Protein AF-A0A920PUX0-F1 (afdb_monomer_lite)

pLDDT: mean 86.77, std 8.44, range [48.03, 95.56]

Structure (mmCIF, N/CA/C/O backbone):
data_AF-A0A920PUX0-F1
#
_entry.id   AF-A0A920PUX0-F1
#
loop_
_atom_site.group_PDB
_atom_site.id
_atom_site.type_symbol
_atom_site.label_atom_id
_atom_site.label_alt_id
_atom_site.label_comp_id
_atom_site.label_asym_id
_atom_site.label_entity_id
_atom_site.label_seq_id
_atom_site.pdbx_PDB_ins_code
_atom_site.Cartn_x
_atom_site.Cartn_y
_atom_site.Cartn_z
_atom_site.occupancy
_atom_site.B_iso_or_equiv
_atom_site.auth_seq_id
_atom_site.auth_comp_id
_atom_site.auth_asym_id
_atom_site.auth_atom_id
_atom_site.pdbx_PDB_model_num
ATOM 1 N N . MET A 1 1 ? 2.762 1.052 -28.614 1.00 72.62 1 MET A N 1
ATOM 2 C CA . MET A 1 1 ? 2.130 1.902 -27.587 1.00 72.62 1 MET A CA 1
ATOM 3 C C . MET A 1 1 ? 3.001 3.137 -27.501 1.00 72.62 1 MET A C 1
ATOM 5 O O . MET A 1 1 ? 4.209 2.951 -27.450 1.00 72.62 1 MET A O 1
ATOM 9 N N . ASP A 1 2 ? 2.425 4.334 -27.553 1.00 84.69 2 ASP A N 1
ATOM 10 C CA . ASP A 1 2 ? 3.211 5.577 -27.647 1.00 84.69 2 ASP A CA 1
ATOM 11 C C . ASP A 1 2 ? 3.541 6.170 -26.267 1.00 84.69 2 ASP A C 1
ATOM 13 O O . ASP A 1 2 ? 4.546 6.854 -26.110 1.00 84.69 2 ASP A O 1
ATOM 17 N N . LEU A 1 3 ? 2.719 5.863 -25.256 1.00 90.06 3 LEU A N 1
ATOM 18 C CA . LEU A 1 3 ? 2.915 6.226 -23.852 1.00 90.06 3 LEU A CA 1
ATOM 19 C C . LEU A 1 3 ? 2.389 5.100 -22.951 1.00 90.06 3 LEU A C 1
ATOM 21 O O . LEU A 1 3 ? 1.375 4.478 -23.274 1.00 90.06 3 LEU A O 1
ATOM 25 N N . GLY A 1 4 ? 3.053 4.863 -21.819 1.00 88.75 4 GLY A N 1
ATOM 26 C CA . GLY A 1 4 ? 2.608 3.946 -20.770 1.00 88.75 4 GLY A CA 1
ATOM 27 C C . GLY A 1 4 ? 2.776 4.568 -19.385 1.00 88.75 4 GLY A C 1
ATOM 28 O O . GLY A 1 4 ? 3.693 5.355 -19.169 1.00 88.75 4 GLY A O 1
ATOM 29 N N . MET A 1 5 ? 1.885 4.218 -18.457 1.00 89.75 5 MET A N 1
ATOM 30 C CA . MET A 1 5 ? 1.981 4.595 -17.045 1.00 89.75 5 MET A CA 1
ATOM 31 C C . MET A 1 5 ? 2.390 3.378 -16.223 1.00 89.75 5 MET A C 1
ATOM 33 O O . MET A 1 5 ? 1.862 2.283 -16.421 1.00 89.75 5 MET A O 1
ATOM 37 N N . VAL A 1 6 ? 3.325 3.583 -15.302 1.00 87.31 6 VAL A N 1
ATOM 38 C CA . VAL A 1 6 ? 3.823 2.558 -14.384 1.00 87.31 6 VAL A CA 1
ATOM 39 C C . VAL A 1 6 ? 3.652 3.051 -12.953 1.00 87.31 6 VAL A C 1
ATOM 41 O O . VAL A 1 6 ? 3.818 4.237 -12.686 1.00 87.31 6 VAL A O 1
ATOM 44 N N . GLY A 1 7 ? 3.278 2.147 -12.048 1.00 83.75 7 GLY A N 1
ATOM 45 C CA . GLY A 1 7 ? 3.039 2.473 -10.636 1.00 83.75 7 GLY A CA 1
ATOM 46 C C . GLY A 1 7 ? 4.295 2.460 -9.766 1.00 83.75 7 GLY A C 1
ATOM 47 O O . GLY A 1 7 ? 4.184 2.623 -8.559 1.00 83.75 7 GLY A O 1
ATOM 48 N N . ASP A 1 8 ? 5.466 2.212 -10.353 1.00 79.56 8 ASP A N 1
ATOM 49 C CA . ASP A 1 8 ? 6.742 2.174 -9.645 1.00 79.56 8 ASP A CA 1
ATOM 50 C C . ASP A 1 8 ? 7.874 2.639 -10.567 1.00 79.56 8 ASP A C 1
ATOM 52 O O . ASP A 1 8 ? 7.751 2.591 -11.798 1.00 79.56 8 ASP A O 1
ATOM 56 N N . ARG A 1 9 ? 8.987 3.078 -9.977 1.00 77.56 9 ARG A N 1
ATOM 57 C CA . ARG A 1 9 ? 10.174 3.470 -10.734 1.00 77.56 9 ARG A CA 1
ATOM 58 C C . ARG A 1 9 ? 10.870 2.243 -11.306 1.00 77.56 9 ARG A C 1
ATOM 60 O O . ARG A 1 9 ? 11.113 1.250 -10.629 1.00 77.56 9 ARG A O 1
ATOM 67 N N . VAL A 1 10 ? 11.244 2.338 -12.577 1.00 79.88 10 VAL A N 1
ATOM 68 C CA . VAL A 1 10 ? 11.991 1.280 -13.256 1.00 79.88 10 VAL A CA 1
ATOM 69 C C . VAL A 1 10 ? 13.447 1.344 -12.792 1.00 79.88 10 VAL A C 1
ATOM 71 O O . VAL A 1 10 ? 14.150 2.292 -13.122 1.00 79.88 10 VAL A O 1
ATOM 74 N N . GLU A 1 11 ? 13.909 0.341 -12.041 1.00 76.62 11 GLU A N 1
ATOM 75 C CA . GLU A 1 11 ? 15.285 0.305 -11.509 1.00 76.62 11 GLU A CA 1
ATOM 76 C C . GLU A 1 11 ? 16.363 0.253 -12.607 1.00 76.62 11 GLU A C 1
ATOM 78 O O . GLU A 1 11 ? 17.464 0.765 -12.422 1.00 76.62 11 GLU A O 1
ATOM 83 N N . ASN A 1 12 ? 16.040 -0.334 -13.765 1.00 77.25 12 ASN A N 1
ATOM 84 C CA . ASN A 1 12 ? 16.915 -0.417 -14.938 1.00 77.25 12 ASN A CA 1
ATOM 85 C C . ASN A 1 12 ? 16.198 0.158 -16.168 1.00 77.25 12 ASN A C 1
ATOM 87 O O . ASN A 1 12 ? 15.675 -0.608 -16.986 1.00 77.25 12 ASN A O 1
ATOM 91 N N . PRO A 1 13 ? 16.097 1.492 -16.284 1.00 76.94 13 PRO A N 1
ATOM 92 C CA . PRO A 1 13 ? 15.410 2.111 -17.405 1.00 76.94 13 PRO A CA 1
ATOM 93 C C . PRO A 1 13 ? 16.137 1.773 -18.711 1.00 76.94 13 PRO A C 1
ATOM 95 O O . PRO A 1 13 ? 17.366 1.777 -18.785 1.00 76.94 13 PRO A O 1
ATOM 98 N N . SER A 1 14 ? 15.368 1.458 -19.753 1.00 79.56 14 SER A N 1
ATOM 99 C CA . SER A 1 14 ? 15.922 1.328 -21.100 1.00 79.56 14 SER A CA 1
ATOM 100 C C . SER A 1 14 ? 16.402 2.696 -21.577 1.00 79.56 14 SER A C 1
ATOM 102 O O . SER A 1 14 ? 15.689 3.682 -21.412 1.00 79.56 14 SER A O 1
ATOM 104 N N . ASN A 1 15 ? 17.546 2.753 -22.263 1.00 79.31 15 ASN A N 1
ATOM 105 C CA . ASN A 1 15 ? 17.995 3.977 -22.941 1.00 79.31 15 ASN A CA 1
ATOM 106 C C . ASN A 1 15 ? 17.043 4.419 -24.071 1.00 79.31 15 ASN A C 1
ATOM 108 O O . ASN A 1 15 ? 17.213 5.495 -24.637 1.00 79.31 15 ASN A O 1
ATOM 112 N N . GLU A 1 16 ? 16.069 3.579 -24.423 1.00 86.50 16 GLU A N 1
ATOM 113 C CA . GLU A 1 16 ? 15.054 3.840 -25.445 1.00 86.50 16 GLU A CA 1
ATOM 114 C C . GLU A 1 16 ? 13.760 4.439 -24.868 1.00 86.50 16 GLU A C 1
ATOM 116 O O . GLU A 1 16 ? 12.856 4.768 -25.634 1.00 86.50 16 GLU A O 1
ATOM 121 N N . LEU A 1 17 ? 13.642 4.565 -23.539 1.00 86.50 17 LEU A N 1
ATOM 122 C CA . LEU A 1 17 ? 12.444 5.069 -22.868 1.00 86.50 17 LEU A CA 1
ATOM 123 C C . LEU A 1 17 ? 12.771 6.287 -22.005 1.00 86.50 17 LEU A C 1
ATOM 125 O O . LEU A 1 17 ? 13.661 6.250 -21.159 1.00 86.50 17 LEU A O 1
ATOM 129 N N . GLU A 1 18 ? 11.990 7.348 -22.178 1.00 87.56 18 GLU A N 1
ATOM 130 C CA . GLU A 1 18 ? 11.977 8.485 -21.263 1.00 87.56 18 GLU A CA 1
ATOM 131 C C . GLU A 1 18 ? 10.919 8.247 -20.178 1.00 87.56 18 GLU A C 1
ATOM 133 O O . GLU A 1 18 ? 9.757 7.966 -20.479 1.00 87.56 18 GLU A O 1
ATOM 138 N N . THR A 1 19 ? 11.318 8.351 -18.910 1.00 88.69 19 THR A N 1
ATOM 139 C CA . THR A 1 19 ? 10.415 8.248 -17.756 1.00 88.69 19 THR A CA 1
ATOM 140 C C . THR A 1 19 ? 10.344 9.586 -17.041 1.00 88.69 19 THR A C 1
ATOM 142 O O . THR A 1 19 ? 11.382 10.157 -16.703 1.00 88.69 19 THR A O 1
ATOM 145 N N . VAL A 1 20 ? 9.132 10.054 -16.759 1.00 88.88 20 VAL A N 1
ATOM 146 C CA . VAL A 1 20 ? 8.889 11.312 -16.048 1.00 88.88 20 VAL A CA 1
ATOM 147 C C . VAL A 1 20 ? 8.003 11.022 -14.845 1.00 88.88 20 VAL A C 1
ATOM 149 O O . VAL A 1 20 ? 6.967 10.370 -14.992 1.00 88.88 20 VAL A O 1
ATOM 152 N N . ASP A 1 21 ? 8.403 11.499 -13.665 1.00 89.81 21 ASP A N 1
ATOM 153 C CA . ASP A 1 21 ? 7.547 11.432 -12.482 1.00 89.81 21 ASP A CA 1
ATOM 154 C C . ASP A 1 21 ? 6.338 12.346 -12.707 1.00 89.81 21 ASP A C 1
ATOM 156 O O . ASP A 1 21 ? 6.485 13.526 -13.038 1.00 89.81 21 ASP A O 1
ATOM 160 N N . PHE A 1 22 ? 5.140 11.792 -12.555 1.00 90.31 22 PHE A N 1
ATOM 161 C CA . PHE A 1 22 ? 3.905 12.520 -12.823 1.00 90.31 22 PHE A CA 1
ATOM 162 C C . PHE A 1 22 ? 3.165 12.883 -11.539 1.00 90.31 22 PHE A C 1
ATOM 164 O O . PHE A 1 22 ? 2.831 14.047 -11.323 1.00 90.31 22 PHE A O 1
ATOM 171 N N . GLN A 1 23 ? 2.910 11.888 -10.691 1.00 90.00 23 GLN A N 1
ATOM 172 C CA . GLN A 1 23 ? 2.135 12.051 -9.472 1.00 90.00 23 GLN A CA 1
ATOM 173 C C . GLN A 1 23 ? 2.517 10.972 -8.456 1.00 90.00 23 GLN A C 1
ATOM 175 O O . GLN A 1 23 ? 2.667 9.808 -8.828 1.00 90.00 23 GLN A O 1
ATOM 180 N N . ASP A 1 24 ? 2.608 11.365 -7.186 1.00 87.19 24 ASP A N 1
ATOM 181 C CA . ASP A 1 24 ? 2.705 10.430 -6.066 1.00 87.19 24 ASP A CA 1
ATOM 182 C C . ASP A 1 24 ? 1.323 9.829 -5.759 1.00 87.19 24 ASP A C 1
ATOM 184 O O . ASP A 1 24 ? 0.327 10.555 -5.660 1.00 87.19 24 ASP A O 1
ATOM 188 N N . ASP A 1 25 ? 1.266 8.505 -5.602 1.00 86.81 25 ASP A N 1
ATOM 189 C CA . ASP A 1 25 ? 0.057 7.757 -5.240 1.00 86.81 25 ASP A CA 1
ATOM 190 C C . ASP A 1 25 ? 0.215 7.151 -3.838 1.00 86.81 25 ASP A C 1
ATOM 192 O O . ASP A 1 25 ? 1.055 6.278 -3.604 1.00 86.81 25 ASP A O 1
ATOM 196 N N . GLU A 1 26 ? -0.565 7.648 -2.877 1.00 87.00 26 GLU A N 1
ATOM 197 C CA . GLU A 1 26 ? -0.468 7.228 -1.479 1.00 87.00 26 GLU A CA 1
ATOM 198 C C . GLU A 1 26 ? -1.260 5.938 -1.218 1.00 87.00 26 GLU A C 1
ATOM 200 O O . GLU A 1 26 ? -2.476 5.867 -1.414 1.00 87.00 26 GLU A O 1
ATOM 205 N N . ILE A 1 27 ? -0.592 4.923 -0.660 1.00 87.00 27 ILE A N 1
ATOM 206 C CA . ILE A 1 27 ? -1.272 3.730 -0.143 1.00 87.00 27 ILE A CA 1
ATOM 207 C C . ILE A 1 27 ? -1.929 4.073 1.197 1.00 87.00 27 ILE A C 1
ATOM 209 O O . ILE A 1 27 ? -1.255 4.247 2.213 1.00 87.00 27 ILE A O 1
ATOM 213 N N . VAL A 1 28 ? -3.262 4.111 1.208 1.00 89.31 28 VAL A N 1
ATOM 214 C CA . VAL A 1 28 ? -4.062 4.407 2.405 1.00 89.31 28 VAL A CA 1
ATOM 215 C C . VAL A 1 28 ? -4.710 3.158 3.002 1.00 89.31 28 VAL A C 1
ATOM 217 O O . VAL A 1 28 ? -5.071 2.209 2.304 1.00 89.31 28 VAL A O 1
ATOM 220 N N . MET A 1 29 ? -4.904 3.169 4.322 1.00 89.38 29 MET A N 1
ATOM 221 C CA . MET A 1 29 ? -5.672 2.139 5.020 1.00 89.38 29 MET A CA 1
ATOM 222 C C . MET A 1 29 ? -7.170 2.421 4.886 1.00 89.38 29 MET A C 1
ATOM 224 O O . MET A 1 29 ? -7.636 3.513 5.204 1.00 89.38 29 MET A O 1
ATOM 228 N N . VAL A 1 30 ? -7.934 1.404 4.491 1.00 92.12 30 VAL A N 1
ATOM 229 C CA . VAL A 1 30 ? -9.400 1.449 4.459 1.00 92.12 30 VAL A CA 1
ATOM 230 C C . VAL A 1 30 ? -9.940 0.357 5.372 1.00 92.12 30 VAL A C 1
ATOM 232 O O . VAL A 1 30 ? -9.517 -0.794 5.292 1.00 92.12 30 VAL A O 1
ATOM 235 N N . ALA A 1 31 ? -10.880 0.718 6.240 1.00 93.88 31 ALA A N 1
ATOM 236 C CA . ALA A 1 31 ? -11.552 -0.203 7.145 1.00 93.88 31 ALA A CA 1
ATOM 237 C C . ALA A 1 31 ? -13.047 0.129 7.224 1.00 93.88 31 ALA A C 1
ATOM 239 O O . ALA A 1 31 ? -13.460 1.246 6.906 1.00 93.88 31 ALA A O 1
ATOM 240 N N . ALA A 1 32 ? -13.862 -0.838 7.654 1.00 94.88 32 ALA A N 1
ATOM 241 C CA . ALA A 1 32 ? -15.269 -0.574 7.935 1.00 94.88 32 ALA A CA 1
ATOM 242 C C . ALA A 1 32 ? -15.407 0.487 9.051 1.00 94.88 32 ALA A C 1
ATOM 244 O O . ALA A 1 32 ? -14.538 0.561 9.924 1.00 94.88 32 ALA A O 1
ATOM 245 N N . PRO A 1 33 ? -16.474 1.307 9.064 1.00 94.62 33 PRO A N 1
ATOM 246 C CA . PRO A 1 33 ? -16.625 2.372 10.060 1.00 94.62 33 PRO A CA 1
ATOM 247 C C . PRO A 1 33 ? -16.615 1.876 11.516 1.00 94.62 33 PRO A C 1
ATOM 249 O O . PRO A 1 33 ? -16.121 2.567 12.405 1.00 94.62 33 PRO A O 1
ATOM 252 N N . ASP A 1 34 ? -17.129 0.670 11.754 1.00 95.56 34 ASP A N 1
ATOM 253 C CA . ASP A 1 34 ? -17.195 -0.013 13.051 1.00 95.56 34 ASP A CA 1
ATOM 254 C C . ASP A 1 34 ? -15.946 -0.854 13.376 1.00 95.56 34 ASP A C 1
ATOM 256 O O . ASP A 1 34 ? -15.847 -1.438 14.457 1.00 95.56 34 ASP A O 1
ATOM 260 N N . HIS A 1 35 ? -14.966 -0.902 12.472 1.00 94.94 35 HIS A N 1
ATOM 261 C CA . HIS A 1 35 ? -13.725 -1.639 12.674 1.00 94.94 35 HIS A CA 1
ATOM 262 C C . HIS A 1 35 ? -12.807 -0.927 13.687 1.00 94.94 35 HIS A C 1
ATOM 264 O O . HIS A 1 35 ? -12.667 0.293 13.614 1.00 94.94 35 HIS A O 1
ATOM 270 N N . PRO A 1 36 ? -12.070 -1.641 14.565 1.00 93.12 36 PRO A N 1
ATOM 271 C CA . PRO A 1 36 ? -11.163 -1.020 15.542 1.00 93.12 36 PRO A CA 1
ATOM 272 C C . PRO A 1 36 ? -10.142 -0.034 14.948 1.00 93.12 36 PRO A C 1
ATOM 274 O O . PRO A 1 36 ? -9.761 0.937 15.601 1.00 93.12 36 PRO A O 1
ATOM 277 N N . ALA A 1 37 ? -9.726 -0.255 13.697 1.00 93.19 37 ALA A N 1
ATOM 278 C CA . ALA A 1 37 ? -8.798 0.624 12.982 1.00 93.19 37 ALA A CA 1
ATOM 279 C C . ALA A 1 37 ? -9.345 2.043 12.729 1.00 93.19 37 ALA A C 1
ATOM 281 O O . ALA A 1 37 ? -8.548 2.962 12.568 1.00 93.19 37 ALA A O 1
ATOM 282 N N . SER A 1 38 ? -10.671 2.246 12.707 1.00 92.50 38 SER A N 1
ATOM 283 C CA . SER A 1 38 ? -11.281 3.547 12.381 1.00 92.50 38 SER A CA 1
ATOM 284 C C . SER A 1 38 ? -10.980 4.641 13.412 1.00 92.50 38 SER A C 1
ATOM 286 O O . SER A 1 38 ? -11.066 5.824 13.096 1.00 92.50 38 SER A O 1
ATOM 288 N N . ASN A 1 39 ? -10.574 4.256 14.626 1.00 90.31 39 ASN A N 1
ATOM 289 C CA . ASN A 1 39 ? -10.230 5.176 15.712 1.00 90.31 39 ASN A CA 1
ATOM 290 C C . ASN A 1 39 ? -8.714 5.335 15.921 1.00 90.31 39 ASN A C 1
ATOM 292 O O . ASN A 1 39 ? -8.287 6.012 16.859 1.00 90.31 39 ASN A O 1
ATOM 296 N N . MET A 1 40 ? -7.883 4.696 15.093 1.00 92.12 40 MET A N 1
ATOM 297 C CA . MET A 1 40 ? -6.431 4.770 15.233 1.00 92.12 40 MET A CA 1
ATOM 298 C C . MET A 1 40 ? -5.887 6.079 14.659 1.00 92.12 40 MET A C 1
ATOM 300 O O . MET A 1 40 ? -6.203 6.459 13.537 1.00 92.12 40 MET A O 1
ATOM 304 N N . GLN A 1 41 ? -5.011 6.743 15.412 1.00 91.31 41 GLN A N 1
ATOM 305 C CA . GLN A 1 41 ? -4.250 7.898 14.936 1.00 91.31 41 GLN A CA 1
ATOM 306 C C . GLN A 1 41 ? -2.794 7.481 14.748 1.00 91.31 41 GLN A C 1
ATOM 308 O O . GLN A 1 41 ? -2.153 7.063 15.709 1.00 91.31 41 GLN A O 1
ATOM 313 N N . ASN A 1 42 ? -2.285 7.598 13.519 1.00 90.69 42 ASN A N 1
ATOM 314 C CA . ASN A 1 42 ? -0.911 7.238 13.144 1.00 90.69 42 ASN A CA 1
ATOM 315 C C . ASN A 1 42 ? -0.491 5.829 13.623 1.00 90.69 42 ASN A C 1
ATOM 317 O O . ASN A 1 42 ? 0.495 5.699 14.356 1.00 90.69 42 ASN A O 1
ATOM 321 N N . PRO A 1 43 ? -1.245 4.769 13.268 1.00 91.44 43 PRO A N 1
ATOM 322 C CA . PRO A 1 43 ? -0.923 3.426 13.726 1.00 91.44 43 PRO A CA 1
ATOM 323 C C . PRO A 1 43 ? 0.424 2.961 13.170 1.00 91.44 43 PRO A C 1
ATOM 325 O O . PRO A 1 43 ? 0.791 3.240 12.029 1.00 91.44 43 PRO A O 1
ATOM 328 N N . THR A 1 44 ? 1.155 2.196 13.974 1.00 92.31 44 THR A N 1
ATOM 329 C CA . THR A 1 44 ? 2.354 1.499 13.497 1.00 92.31 44 THR A CA 1
ATOM 330 C C . THR A 1 44 ? 1.968 0.330 12.590 1.00 92.31 44 THR A C 1
ATOM 332 O O . THR A 1 44 ? 0.917 -0.285 12.771 1.00 92.31 44 THR A O 1
ATOM 335 N N . VAL A 1 45 ? 2.862 -0.056 11.673 1.00 89.25 45 VAL A N 1
ATOM 336 C CA . VAL A 1 45 ? 2.661 -1.217 10.781 1.00 89.25 45 VAL A CA 1
ATOM 337 C C . VAL A 1 45 ? 2.298 -2.482 11.565 1.00 89.25 45 VAL A C 1
ATOM 339 O O . VAL A 1 45 ? 1.407 -3.226 11.164 1.00 89.25 45 VAL A O 1
ATOM 342 N N . LYS A 1 46 ? 2.938 -2.704 12.721 1.00 92.31 46 LYS A N 1
ATOM 343 C CA . LYS A 1 46 ? 2.666 -3.861 13.582 1.00 92.31 46 LYS A CA 1
ATOM 344 C C . LYS A 1 46 ? 1.229 -3.861 14.114 1.00 92.31 46 LYS A C 1
ATOM 346 O O . LYS A 1 46 ? 0.567 -4.889 14.039 1.00 92.31 46 LYS 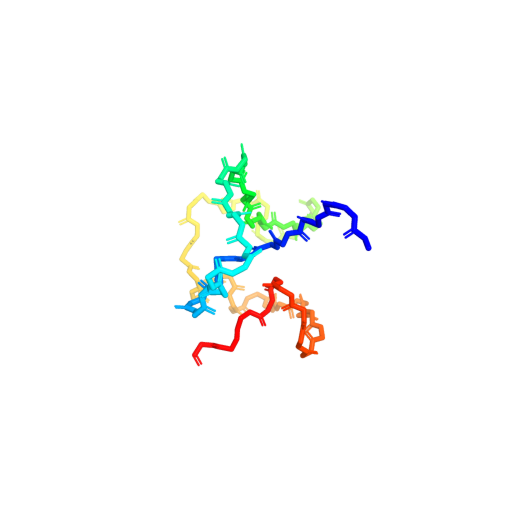A O 1
ATOM 351 N N . GLN A 1 47 ? 0.744 -2.719 14.606 1.00 92.56 47 GLN A N 1
ATOM 352 C CA . GLN A 1 47 ? -0.627 -2.592 15.114 1.00 92.56 47 GLN A CA 1
ATOM 353 C C . GLN A 1 47 ? -1.660 -2.865 14.022 1.00 92.56 47 GLN A C 1
ATOM 355 O O . GLN A 1 47 ? -2.655 -3.531 14.284 1.00 92.56 47 GLN A O 1
ATOM 360 N N . VAL A 1 48 ? -1.419 -2.388 12.798 1.00 90.25 48 VAL A N 1
ATOM 361 C CA . VAL A 1 48 ? -2.321 -2.654 11.669 1.00 90.25 48 VAL A CA 1
ATOM 362 C C . VAL A 1 48 ? -2.288 -4.134 11.282 1.00 90.25 48 VAL A C 1
ATOM 364 O O . VAL A 1 48 ? -3.338 -4.741 11.097 1.00 90.25 48 VAL A O 1
ATOM 367 N N . ALA A 1 49 ? -1.101 -4.742 11.212 1.00 90.50 49 ALA A N 1
ATOM 368 C CA . ALA A 1 49 ? -0.956 -6.154 10.861 1.00 90.50 49 ALA A CA 1
ATOM 369 C C . ALA A 1 49 ? -1.665 -7.093 11.856 1.00 90.50 49 ALA A C 1
ATOM 371 O O . ALA A 1 49 ? -2.233 -8.104 11.446 1.00 90.50 49 ALA A O 1
ATOM 372 N N . GLU A 1 50 ? -1.679 -6.745 13.146 1.00 94.50 50 GLU A N 1
ATOM 373 C CA . GLU A 1 50 ? -2.378 -7.500 14.197 1.00 94.50 50 GLU A CA 1
ATOM 374 C C . GLU A 1 50 ? -3.910 -7.496 14.040 1.00 94.50 50 GLU A C 1
ATOM 376 O O . GLU A 1 50 ? -4.567 -8.414 14.528 1.00 94.50 50 GLU A O 1
ATOM 381 N N . LEU A 1 51 ? -4.488 -6.521 13.327 1.00 92.69 51 LEU A N 1
ATOM 382 C CA . LEU A 1 51 ? -5.925 -6.485 13.013 1.00 92.69 51 LEU A CA 1
ATOM 383 C C . LEU A 1 51 ? -6.307 -7.355 11.805 1.00 92.69 51 LEU A C 1
ATOM 385 O O . LEU A 1 51 ? -7.491 -7.531 11.523 1.00 92.69 51 LEU A O 1
ATOM 389 N N . GLY A 1 52 ? -5.316 -7.912 11.105 1.00 91.25 52 GLY A N 1
ATOM 390 C CA . GLY A 1 52 ? -5.500 -8.643 9.858 1.00 91.25 52 GLY A CA 1
ATOM 391 C C . GLY A 1 52 ? -5.499 -7.726 8.632 1.00 91.25 52 GLY A C 1
ATOM 392 O O . GLY A 1 52 ? -6.024 -6.615 8.647 1.00 91.25 52 GLY A O 1
ATOM 393 N N . LEU A 1 53 ? -4.899 -8.213 7.543 1.00 91.44 53 LEU A N 1
ATOM 394 C CA . LEU A 1 53 ? -4.780 -7.497 6.274 1.00 91.44 53 LEU A CA 1
ATOM 395 C C . LEU A 1 53 ? -5.395 -8.313 5.141 1.00 91.44 53 LEU A C 1
ATOM 397 O O . LEU A 1 53 ? -5.137 -9.511 5.009 1.00 91.44 53 LEU A O 1
ATOM 401 N N . VAL A 1 54 ? -6.157 -7.642 4.279 1.00 92.19 54 VAL A N 1
ATOM 402 C CA . VAL A 1 54 ? -6.565 -8.199 2.988 1.00 92.19 54 VAL A CA 1
ATOM 403 C C . VAL A 1 54 ? -5.499 -7.826 1.966 1.00 92.19 54 VAL A C 1
ATOM 405 O O . VAL A 1 54 ? -5.323 -6.658 1.629 1.00 92.19 54 VAL A O 1
ATOM 408 N N . MET A 1 55 ? -4.761 -8.829 1.498 1.00 90.50 55 MET A N 1
ATOM 409 C CA . MET A 1 55 ? -3.611 -8.632 0.620 1.00 90.50 55 MET A CA 1
ATOM 410 C C . MET A 1 55 ? -3.991 -8.773 -0.851 1.00 90.50 55 MET A C 1
ATOM 412 O O . MET A 1 55 ? -4.805 -9.618 -1.223 1.00 90.50 55 MET A O 1
ATOM 416 N N . ARG A 1 56 ? -3.324 -7.987 -1.697 1.00 90.50 56 ARG A N 1
ATOM 417 C CA . ARG A 1 56 ? -3.365 -8.139 -3.154 1.00 90.50 56 ARG A CA 1
ATOM 418 C C . ARG A 1 56 ? -2.580 -9.370 -3.614 1.00 90.50 56 ARG A C 1
ATOM 420 O O . ARG A 1 56 ? -1.754 -9.930 -2.889 1.00 90.50 56 ARG A O 1
ATOM 427 N N . GLU A 1 57 ? -2.855 -9.803 -4.828 1.00 90.88 57 GLU A N 1
ATOM 428 C CA . GLU A 1 57 ? -2.185 -10.894 -5.521 1.00 90.88 57 GLU A CA 1
ATOM 429 C C . GLU A 1 57 ? -0.688 -10.624 -5.751 1.00 90.88 57 GLU A C 1
ATOM 431 O O . GLU A 1 57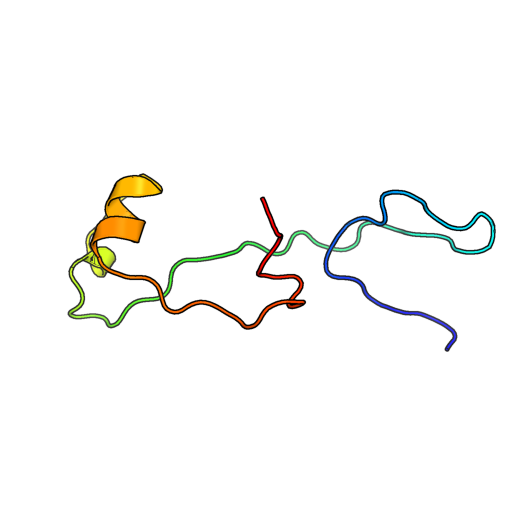 ? -0.233 -9.479 -5.788 1.00 90.88 57 GLU A O 1
ATOM 436 N N . VAL A 1 58 ? 0.096 -11.696 -5.894 1.00 89.12 58 VAL 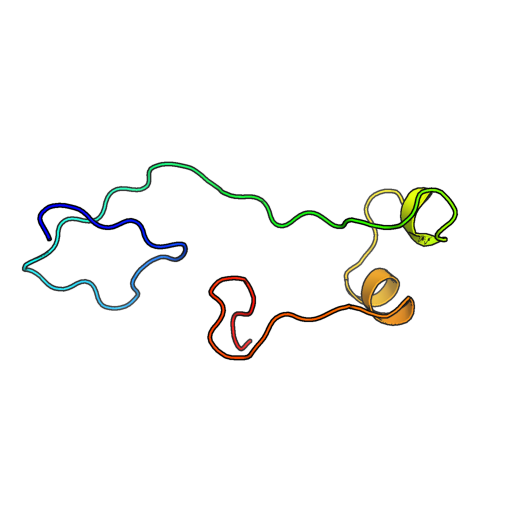A N 1
ATOM 437 C CA . VAL A 1 58 ? 1.520 -11.595 -6.250 1.00 89.12 58 VAL A CA 1
ATOM 438 C C . VAL A 1 58 ? 1.645 -11.001 -7.654 1.00 89.12 58 VAL A C 1
ATOM 440 O O . VAL A 1 58 ?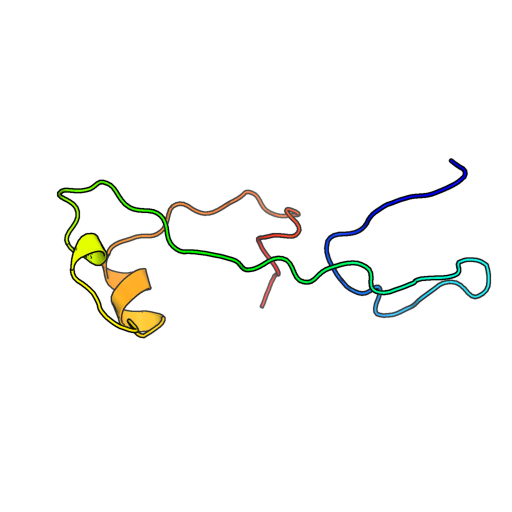 0.946 -11.435 -8.567 1.00 89.12 58 VAL A O 1
ATOM 443 N N . GLY A 1 59 ? 2.541 -10.025 -7.817 1.00 85.12 59 GLY A N 1
ATOM 444 C CA . GLY A 1 59 ? 2.743 -9.302 -9.077 1.00 85.12 59 GLY A CA 1
ATOM 445 C C . GLY A 1 59 ? 1.932 -8.009 -9.206 1.00 85.12 59 GLY A C 1
ATOM 446 O O . GLY A 1 59 ? 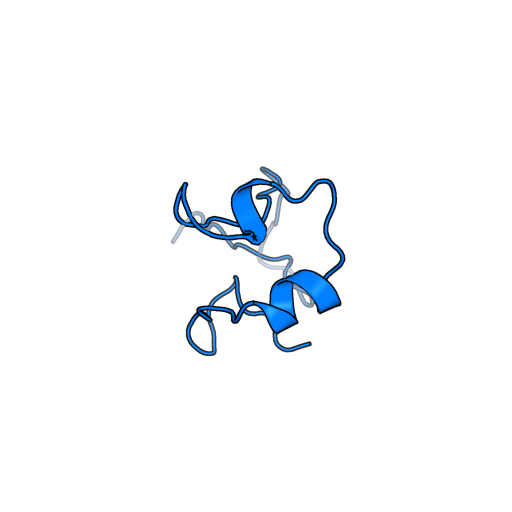2.136 -7.273 -10.167 1.00 85.12 59 GLY A O 1
ATOM 447 N N . SER A 1 60 ? 1.052 -7.692 -8.247 1.00 87.25 60 SER A N 1
ATOM 448 C CA . SER A 1 60 ? 0.461 -6.351 -8.157 1.00 87.25 60 SER A CA 1
ATOM 449 C C . SER A 1 60 ? 1.534 -5.319 -7.806 1.00 87.25 60 SER A C 1
ATOM 451 O O . SER A 1 60 ? 2.290 -5.534 -6.862 1.00 87.25 60 SER A O 1
ATOM 453 N N . ALA A 1 61 ? 1.532 -4.158 -8.469 1.00 84.25 61 ALA A N 1
ATOM 454 C CA . ALA A 1 61 ? 2.406 -3.032 -8.115 1.00 84.25 61 ALA A CA 1
ATOM 455 C C . ALA A 1 61 ? 2.212 -2.570 -6.656 1.00 84.25 61 ALA A C 1
ATOM 457 O O . ALA A 1 61 ? 3.158 -2.178 -5.989 1.00 84.25 61 ALA A O 1
ATOM 458 N N . THR A 1 62 ? 0.997 -2.714 -6.115 1.00 85.06 62 THR A N 1
ATOM 459 C CA . THR A 1 62 ? 0.692 -2.404 -4.706 1.00 85.06 62 THR A CA 1
ATOM 460 C C . THR A 1 62 ? 1.237 -3.442 -3.717 1.00 85.06 62 THR A C 1
ATOM 462 O O . THR A 1 62 ? 1.127 -3.258 -2.508 1.00 85.06 62 THR A O 1
ATOM 465 N N . ARG A 1 63 ? 1.730 -4.588 -4.203 1.00 84.38 63 ARG A N 1
ATOM 466 C CA . ARG A 1 63 ? 2.356 -5.646 -3.407 1.00 84.38 63 ARG A CA 1
ATOM 467 C C . ARG A 1 63 ? 3.793 -5.807 -3.888 1.00 84.38 63 ARG A C 1
ATOM 469 O O . ARG A 1 63 ? 4.114 -6.749 -4.610 1.00 84.38 63 ARG A O 1
ATOM 476 N N . GLN A 1 64 ? 4.653 -4.884 -3.470 1.00 69.69 64 GLN A N 1
ATOM 477 C CA . GLN A 1 64 ? 6.091 -5.064 -3.618 1.00 69.69 64 GLN A CA 1
ATOM 478 C C . GLN A 1 64 ? 6.536 -6.243 -2.741 1.00 69.69 64 GLN A C 1
ATOM 480 O O . GLN A 1 64 ? 6.122 -6.377 -1.585 1.00 69.69 64 GLN A O 1
ATOM 485 N N . ASN A 1 65 ? 7.335 -7.141 -3.315 1.00 53.50 65 ASN A N 1
ATOM 486 C CA . ASN A 1 65 ? 8.041 -8.140 -2.526 1.00 53.50 65 ASN A CA 1
ATOM 487 C C . ASN A 1 65 ? 9.123 -7.379 -1.754 1.00 53.50 65 ASN A C 1
ATOM 489 O O . ASN A 1 65 ? 10.011 -6.810 -2.382 1.00 53.50 65 ASN A O 1
ATOM 493 N N . GLY A 1 66 ? 8.980 -7.300 -0.430 1.00 48.03 66 GLY A N 1
ATOM 494 C CA . GLY A 1 66 ? 10.015 -6.743 0.444 1.00 48.03 66 GLY A CA 1
ATOM 495 C C . GLY A 1 66 ? 11.309 -7.544 0.413 1.00 48.03 66 GLY A C 1
ATOM 496 O O . GLY A 1 66 ? 11.268 -8.729 0.002 1.00 48.03 66 GLY A O 1
#

Radius of gyration: 16.72 Å; 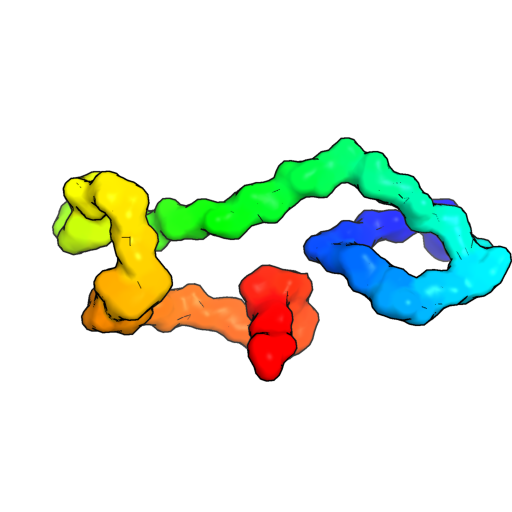chains: 1; bounding box: 35×24×43 Å

Foldseek 3Di:
DPDDDDLDDDPDDDPVDDDDDDDDDDDDDDDDCPQPCVPDDPDDPVVVVVSPDDDDDPPDPVDDDD

Secondary structure (DSSP, 8-state):
------SS--SS--TT----------------TTSGGGG-SS--HHHHHHT---PPPTT-TTS---

Sequence (66 aa):
MDLGMVGDRVENPSNELETVDFQDDEIVMVAAPDHPASNMQNPTVKQVAELGLVMREVGSATRQNG